Protein AF-A0A924KQS6-F1 (afdb_monomer_lite)

Radius of gyration: 16.89 Å; chains: 1; bounding box: 36×32×37 Å

Structure (mmCIF, N/CA/C/O backbone):
data_AF-A0A924KQS6-F1
#
_entry.id   AF-A0A924KQS6-F1
#
loop_
_atom_site.group_PDB
_atom_site.id
_atom_site.type_symbol
_atom_site.label_atom_id
_atom_site.label_alt_id
_atom_site.label_comp_id
_atom_site.label_asym_id
_atom_site.label_entity_id
_atom_site.label_seq_id
_atom_site.pdbx_PDB_ins_code
_atom_site.Cartn_x
_atom_site.Cartn_y
_atom_site.Cartn_z
_atom_site.occupancy
_atom_site.B_iso_or_equiv
_atom_site.auth_seq_id
_atom_site.auth_comp_id
_atom_site.auth_asym_id
_atom_site.auth_atom_id
_atom_site.pdbx_PDB_model_num
ATOM 1 N N . MET A 1 1 ? -17.104 -8.493 -22.423 1.00 58.22 1 MET A N 1
ATOM 2 C CA . MET A 1 1 ? -16.283 -8.842 -21.239 1.00 58.22 1 MET A CA 1
ATOM 3 C C . MET A 1 1 ? -16.201 -10.359 -21.141 1.00 58.22 1 MET A C 1
ATOM 5 O O . MET A 1 1 ? -17.242 -10.998 -21.106 1.00 58.22 1 MET A O 1
ATOM 9 N N . ASN A 1 2 ? -14.999 -10.942 -21.180 1.00 72.38 2 ASN A N 1
ATOM 10 C CA . ASN A 1 2 ? -14.814 -12.396 -21.121 1.00 72.38 2 ASN A CA 1
ATOM 11 C C . ASN A 1 2 ? -15.278 -12.946 -19.766 1.00 72.38 2 ASN A C 1
ATOM 13 O O . ASN A 1 2 ? -14.766 -12.522 -18.730 1.00 72.38 2 ASN A O 1
ATOM 17 N N . VAL A 1 3 ? -16.173 -13.938 -19.779 1.00 75.69 3 VAL A N 1
ATOM 18 C CA . VAL A 1 3 ? -16.676 -14.640 -18.580 1.00 75.69 3 VAL A CA 1
ATOM 19 C C . VAL A 1 3 ? -15.552 -15.106 -17.648 1.00 75.69 3 VAL A C 1
ATOM 21 O O . VAL A 1 3 ? -15.673 -14.961 -16.440 1.00 75.69 3 VAL A O 1
ATOM 24 N N . ARG A 1 4 ? -14.406 -15.537 -18.196 1.00 78.62 4 ARG A N 1
ATOM 25 C CA . ARG A 1 4 ? -13.214 -15.942 -17.425 1.00 78.62 4 ARG A CA 1
ATOM 26 C C . ARG A 1 4 ? -12.585 -14.807 -16.611 1.00 78.62 4 ARG A C 1
ATOM 28 O O . ARG A 1 4 ? -12.181 -15.022 -15.476 1.00 78.62 4 ARG A O 1
ATOM 35 N N . GLY A 1 5 ? -12.509 -13.603 -17.181 1.00 82.06 5 GLY A N 1
ATOM 36 C CA . GLY A 1 5 ? -11.971 -12.434 -16.478 1.00 82.06 5 GLY A CA 1
ATOM 37 C C . GLY A 1 5 ? -12.893 -11.993 -15.344 1.00 82.06 5 GLY A C 1
ATOM 38 O O . GLY A 1 5 ? -12.428 -11.678 -14.254 1.00 82.06 5 GLY A O 1
ATOM 39 N N . PHE A 1 6 ? -14.206 -12.063 -15.575 1.00 85.94 6 PHE A N 1
ATOM 40 C CA . PHE A 1 6 ? -15.203 -11.771 -14.548 1.00 85.94 6 PHE A CA 1
ATOM 41 C C . PHE A 1 6 ? -15.136 -12.766 -13.378 1.00 85.94 6 PHE A C 1
ATOM 43 O O . PHE A 1 6 ? -15.181 -12.351 -12.224 1.00 85.94 6 PHE A O 1
ATOM 50 N N . SER A 1 7 ? -14.938 -14.061 -13.656 1.00 85.50 7 SER A N 1
ATOM 51 C CA . SER A 1 7 ? -14.755 -15.090 -12.622 1.00 85.50 7 SER A CA 1
ATOM 52 C C . SER A 1 7 ? -13.535 -14.835 -11.732 1.00 85.50 7 SER A C 1
ATOM 54 O O . SER A 1 7 ? -13.622 -15.002 -10.520 1.00 85.50 7 SER A O 1
ATOM 56 N N . ILE A 1 8 ? -12.408 -14.415 -12.317 1.00 91.19 8 ILE A N 1
ATOM 57 C CA . ILE A 1 8 ? -11.177 -14.120 -11.567 1.00 91.19 8 ILE A CA 1
ATOM 58 C C . ILE A 1 8 ? -11.380 -12.899 -10.669 1.00 91.19 8 ILE A C 1
ATOM 60 O O . ILE A 1 8 ? -11.060 -12.951 -9.485 1.00 91.19 8 ILE A O 1
ATOM 64 N N . LEU A 1 9 ? -11.960 -11.823 -11.207 1.00 90.06 9 LEU A N 1
ATOM 65 C CA . LEU A 1 9 ? -12.256 -10.618 -10.429 1.00 90.06 9 LEU A CA 1
ATOM 66 C C . LEU A 1 9 ? -13.190 -10.924 -9.254 1.00 90.06 9 LEU A C 1
ATOM 68 O O . LEU A 1 9 ? -12.953 -10.459 -8.140 1.00 90.06 9 LEU A O 1
ATOM 72 N N . LEU A 1 10 ? -14.211 -11.755 -9.484 1.00 92.00 10 LEU A N 1
ATOM 73 C CA . LEU A 1 10 ? -15.124 -12.195 -8.436 1.00 92.00 10 LEU A CA 1
ATOM 74 C C . LEU A 1 10 ? -14.395 -13.013 -7.362 1.00 92.00 10 LEU A C 1
ATOM 76 O O . LEU A 1 10 ? -14.581 -12.759 -6.175 1.00 92.00 10 LEU A O 1
ATOM 80 N N . ALA A 1 11 ? -13.530 -13.949 -7.758 1.00 91.25 11 ALA A N 1
ATOM 81 C CA . ALA A 1 11 ? -12.738 -14.739 -6.819 1.00 91.25 11 ALA A CA 1
ATOM 82 C C . ALA A 1 11 ? -11.817 -13.859 -5.955 1.00 91.25 11 ALA A C 1
ATOM 84 O O . ALA A 1 11 ? -11.741 -14.056 -4.742 1.00 91.25 11 ALA A O 1
ATOM 85 N N . MET A 1 12 ? -11.171 -12.848 -6.548 1.00 89.38 12 MET A N 1
ATOM 86 C CA . MET A 1 12 ? -10.332 -11.896 -5.810 1.00 89.38 12 MET A CA 1
ATOM 87 C C . MET A 1 12 ? -11.147 -11.056 -4.821 1.00 89.38 12 MET A C 1
ATOM 89 O O . MET A 1 12 ? -10.732 -10.889 -3.675 1.00 89.38 12 MET A O 1
ATOM 93 N N . ALA A 1 13 ? -12.322 -10.569 -5.230 1.00 90.19 13 ALA A N 1
ATOM 94 C CA . ALA A 1 13 ? -13.212 -9.808 -4.356 1.00 90.19 13 ALA A CA 1
ATOM 95 C C . ALA A 1 13 ? -13.703 -10.648 -3.165 1.00 90.19 13 ALA A C 1
ATOM 97 O O . ALA A 1 13 ? -13.692 -10.181 -2.028 1.00 90.19 13 ALA A O 1
ATOM 98 N N . VAL A 1 14 ? -14.074 -11.910 -3.409 1.00 92.69 14 VAL A N 1
ATOM 99 C CA . VAL A 1 14 ? -14.482 -12.845 -2.350 1.00 92.69 14 VAL A CA 1
ATOM 100 C C . VAL A 1 14 ? -13.329 -13.103 -1.382 1.00 92.69 14 VAL A C 1
ATOM 102 O O . VAL A 1 14 ? -13.525 -13.041 -0.170 1.00 92.69 14 VAL A O 1
ATOM 105 N N . MET A 1 15 ? -12.117 -13.337 -1.890 1.00 88.81 15 MET A N 1
ATOM 106 C CA . MET A 1 15 ? -10.937 -13.573 -1.055 1.00 88.81 15 MET A CA 1
ATOM 107 C C . MET A 1 15 ? -10.608 -12.365 -0.167 1.00 88.81 15 MET A C 1
ATOM 109 O O . MET A 1 15 ? -10.291 -12.543 1.009 1.00 88.81 15 MET A O 1
ATOM 113 N N . TYR A 1 16 ? -10.746 -11.144 -0.697 1.00 86.44 16 TYR A N 1
ATOM 114 C CA . TYR A 1 16 ? -10.505 -9.906 0.049 1.00 86.44 16 TYR A CA 1
ATOM 115 C C . TYR A 1 16 ? -11.413 -9.765 1.279 1.00 86.44 16 TYR A C 1
ATOM 117 O O . TYR A 1 16 ? -10.971 -9.276 2.313 1.00 86.44 16 TYR A O 1
ATOM 125 N N . VAL A 1 17 ? -12.663 -10.230 1.192 1.00 90.00 17 VAL A N 1
ATOM 126 C CA . VAL A 1 17 ? -13.617 -10.198 2.315 1.00 90.00 17 VAL A CA 1
ATOM 127 C C . VAL A 1 17 ? -13.456 -11.416 3.227 1.00 90.00 17 VAL A C 1
ATOM 129 O O . VAL A 1 17 ? -13.527 -11.288 4.447 1.00 90.00 17 VAL A O 1
ATOM 132 N N . ALA A 1 18 ? -13.211 -12.598 2.660 1.00 89.88 18 ALA A N 1
ATOM 133 C CA . ALA A 1 18 ? -13.126 -13.842 3.418 1.00 89.88 18 ALA A CA 1
ATOM 134 C C . ALA A 1 18 ? -11.904 -13.892 4.348 1.00 89.88 18 ALA A C 1
ATOM 136 O O . ALA A 1 18 ? -12.014 -14.370 5.474 1.00 89.88 18 ALA A O 1
ATOM 137 N N . VAL A 1 19 ? -10.747 -13.383 3.910 1.00 87.00 19 VAL A N 1
ATOM 138 C CA . VAL A 1 19 ? -9.497 -13.453 4.686 1.00 87.00 19 VAL A CA 1
ATOM 139 C C . VAL A 1 19 ? -9.602 -12.704 6.029 1.00 87.00 19 VAL A C 1
ATOM 141 O O . VAL A 1 19 ? -9.346 -13.331 7.061 1.00 87.00 19 VAL A O 1
ATOM 144 N N . PRO A 1 20 ? -10.040 -11.429 6.083 1.00 84.50 20 PRO A N 1
ATOM 145 C CA . PRO A 1 20 ? -10.278 -10.739 7.350 1.00 84.50 20 PRO A CA 1
ATOM 146 C C . PRO A 1 20 ? -11.365 -11.389 8.203 1.00 84.50 20 PRO A C 1
ATOM 148 O O . PRO A 1 20 ? -11.239 -11.410 9.423 1.00 84.50 20 PRO A O 1
ATOM 151 N N . LEU A 1 21 ? -12.417 -11.934 7.585 1.00 86.88 21 LEU A N 1
ATOM 152 C CA . LEU A 1 21 ? -13.530 -12.537 8.319 1.00 86.88 21 LEU A CA 1
ATOM 153 C C . LEU A 1 21 ? -13.116 -13.833 9.033 1.00 86.88 21 LEU A C 1
ATOM 155 O O . LEU A 1 21 ? -13.552 -14.091 10.151 1.00 86.88 21 LEU A O 1
ATOM 159 N N . LEU A 1 22 ? -12.267 -14.640 8.390 1.00 86.25 22 LEU A N 1
ATOM 160 C CA . LEU A 1 22 ? -11.823 -15.935 8.908 1.00 86.25 22 LEU A CA 1
ATOM 161 C C . LEU A 1 22 ? -10.628 -15.816 9.862 1.00 86.25 22 LEU A C 1
ATOM 163 O O . LEU A 1 22 ? -10.530 -16.584 10.814 1.00 86.25 22 LEU A O 1
ATOM 167 N N . LEU A 1 23 ? -9.713 -14.873 9.611 1.00 85.44 23 LEU A N 1
ATOM 168 C CA . LEU A 1 23 ? -8.434 -14.777 10.329 1.00 85.44 23 LEU A CA 1
ATOM 169 C C . LEU A 1 23 ? -8.318 -13.531 11.219 1.00 85.44 23 LEU A C 1
ATOM 171 O O . LEU A 1 23 ? -7.417 -13.458 12.052 1.00 85.44 23 LEU A O 1
ATOM 175 N N . GLY A 1 24 ? -9.243 -12.573 11.106 1.00 79.44 24 GLY A N 1
ATOM 176 C CA . GLY A 1 24 ? -9.219 -11.312 11.857 1.00 79.44 24 GLY A CA 1
ATOM 177 C C . GLY A 1 24 ? -9.428 -11.455 13.366 1.00 79.44 24 GLY A C 1
ATOM 178 O O . GLY A 1 24 ? -9.081 -10.541 14.109 1.00 79.44 24 GLY A O 1
ATOM 179 N N . ALA A 1 25 ? -9.925 -12.603 13.842 1.00 81.88 25 ALA A N 1
ATOM 180 C CA . ALA A 1 25 ? -10.025 -12.893 15.275 1.00 81.88 25 ALA A CA 1
ATOM 181 C C . ALA A 1 25 ? -8.646 -12.972 15.958 1.00 81.88 25 ALA A C 1
ATOM 183 O O . ALA A 1 25 ? -8.537 -12.751 17.162 1.00 81.88 25 ALA A O 1
ATOM 184 N N . ASN A 1 26 ? -7.586 -13.267 15.196 1.00 88.38 26 ASN A N 1
ATOM 185 C CA . ASN A 1 26 ? -6.221 -13.321 15.697 1.00 88.38 26 ASN A CA 1
ATOM 186 C C . ASN A 1 26 ? -5.369 -12.214 15.057 1.00 88.38 26 ASN A C 1
ATOM 188 O O . ASN A 1 26 ? -4.821 -12.369 13.963 1.00 88.38 26 ASN A O 1
ATOM 192 N N . LEU A 1 27 ? -5.220 -11.104 15.785 1.00 86.56 27 LEU A N 1
ATOM 193 C CA . LEU A 1 27 ? -4.407 -9.950 15.381 1.00 86.56 27 LEU A CA 1
ATOM 194 C C . LEU A 1 27 ? -2.969 -10.331 15.014 1.00 86.56 27 LEU A C 1
ATOM 196 O O . LEU A 1 27 ? -2.427 -9.772 14.066 1.00 86.56 27 LEU A O 1
ATOM 200 N N . TYR A 1 28 ? -2.363 -11.299 15.708 1.00 90.19 28 TYR A N 1
ATOM 201 C CA . TYR A 1 28 ? -1.003 -11.740 15.404 1.00 90.19 28 TYR A CA 1
ATOM 202 C C . TYR A 1 28 ? -0.914 -12.363 14.007 1.00 90.19 28 TYR A C 1
ATOM 204 O O . TYR A 1 28 ? -0.061 -11.971 13.213 1.00 90.19 28 TYR A O 1
ATOM 212 N N . VAL A 1 29 ? -1.829 -13.280 13.675 1.00 90.19 29 VAL A N 1
ATOM 213 C CA . VAL A 1 29 ? -1.879 -13.918 12.348 1.00 90.19 29 VAL A CA 1
ATOM 214 C C . VAL A 1 29 ? -2.155 -12.881 11.260 1.00 90.19 29 VAL A C 1
ATOM 216 O O . VAL A 1 29 ? -1.518 -12.906 10.208 1.00 90.19 29 VAL A O 1
ATOM 219 N N . MET A 1 30 ? -3.053 -11.930 11.527 1.00 90.62 30 MET A N 1
ATOM 220 C CA . MET A 1 30 ? -3.386 -10.859 10.592 1.00 90.62 30 MET A CA 1
ATOM 221 C C . MET A 1 30 ? -2.188 -9.938 10.320 1.00 90.62 30 MET A C 1
ATOM 223 O O . MET A 1 30 ? -1.845 -9.691 9.165 1.00 90.62 30 MET A O 1
ATOM 227 N N . SER A 1 31 ? -1.500 -9.472 11.366 1.00 89.19 31 SER A N 1
ATOM 228 C CA . SER A 1 31 ? -0.292 -8.653 11.229 1.00 89.19 31 SER A CA 1
ATOM 229 C C . SER A 1 31 ? 0.838 -9.407 10.533 1.00 89.19 31 SER A C 1
ATOM 231 O O . SER A 1 31 ? 1.528 -8.827 9.696 1.00 89.19 31 SER A O 1
ATOM 233 N N . LEU A 1 32 ? 1.003 -10.701 10.825 1.00 92.25 32 LEU A N 1
ATOM 234 C CA . LEU A 1 32 ? 1.999 -11.547 10.175 1.00 92.25 32 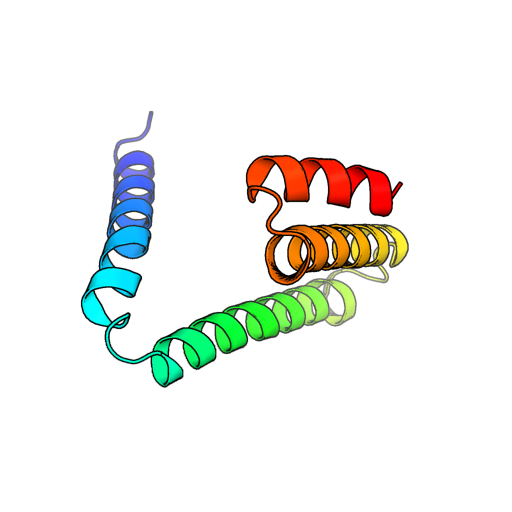LEU A CA 1
ATOM 235 C C . LEU A 1 32 ? 1.716 -11.688 8.675 1.00 92.25 32 LEU A C 1
ATOM 237 O O . LEU A 1 32 ? 2.635 -11.551 7.870 1.00 92.25 32 LEU A O 1
ATOM 241 N N . LEU A 1 33 ? 0.458 -11.907 8.282 1.00 91.19 33 LEU A N 1
ATOM 242 C CA . LEU A 1 33 ? 0.049 -11.988 6.876 1.00 91.19 33 LEU A CA 1
ATOM 243 C C . LEU A 1 33 ? 0.292 -10.675 6.132 1.00 91.19 33 LEU A C 1
ATOM 245 O O . LEU A 1 33 ? 0.894 -10.682 5.058 1.00 91.19 33 LEU A O 1
ATOM 249 N N . VAL A 1 34 ? -0.128 -9.551 6.720 1.00 89.94 34 VAL A N 1
ATOM 250 C CA . VAL A 1 34 ? 0.089 -8.217 6.144 1.00 89.94 34 VAL A CA 1
ATOM 251 C C . VAL A 1 34 ? 1.584 -7.949 5.960 1.00 89.94 34 VAL A C 1
ATOM 253 O O . VAL A 1 34 ? 2.002 -7.561 4.870 1.00 89.94 34 VAL A O 1
ATOM 256 N N . ALA A 1 35 ? 2.403 -8.217 6.980 1.00 91.69 35 ALA A N 1
ATOM 257 C CA . ALA A 1 35 ? 3.852 -8.040 6.902 1.00 91.69 35 ALA A CA 1
ATOM 258 C C . ALA A 1 35 ? 4.495 -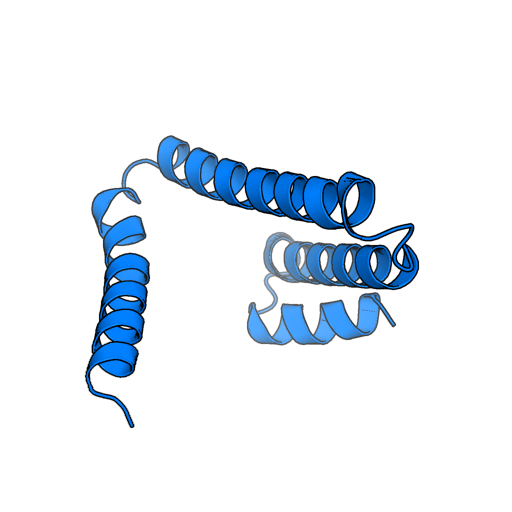8.964 5.856 1.00 91.69 35 ALA A C 1
ATOM 260 O O . ALA A 1 35 ? 5.354 -8.523 5.093 1.00 91.69 35 ALA A O 1
ATOM 261 N N . SER A 1 36 ? 4.051 -10.221 5.774 1.00 93.56 36 SER A N 1
ATOM 262 C CA . SER A 1 36 ? 4.570 -11.206 4.817 1.00 93.56 36 SER A CA 1
ATOM 263 C C . SER A 1 36 ? 4.311 -10.784 3.372 1.00 93.56 36 SER A C 1
ATOM 265 O O . SER A 1 36 ? 5.220 -10.832 2.547 1.00 93.56 36 SER A O 1
ATOM 267 N N . ILE A 1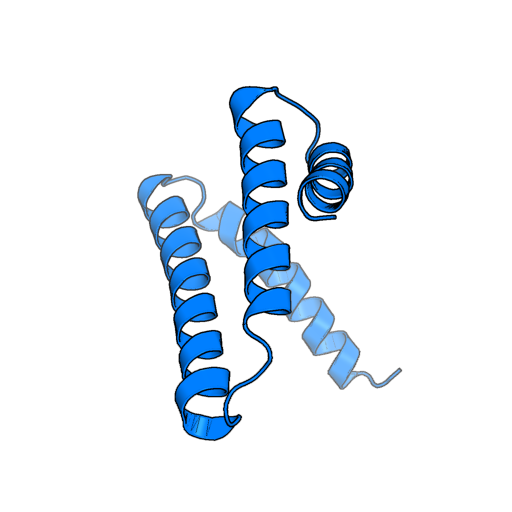 37 ? 3.093 -10.323 3.061 1.00 91.12 37 ILE A N 1
ATOM 268 C CA . ILE A 1 37 ? 2.739 -9.844 1.718 1.00 91.12 37 ILE A CA 1
ATOM 269 C C . ILE A 1 37 ? 3.476 -8.537 1.399 1.00 91.12 37 ILE A C 1
ATOM 271 O O . ILE A 1 37 ? 3.976 -8.381 0.287 1.00 91.12 37 ILE A O 1
ATOM 275 N N . ALA A 1 38 ? 3.597 -7.624 2.368 1.00 89.50 38 ALA A N 1
ATOM 276 C CA . ALA A 1 38 ? 4.324 -6.369 2.189 1.00 89.50 38 ALA A CA 1
ATOM 277 C C . ALA A 1 38 ? 5.808 -6.610 1.861 1.00 89.50 38 ALA A C 1
ATOM 279 O O . ALA A 1 38 ? 6.303 -6.126 0.842 1.00 89.50 38 ALA A O 1
ATOM 280 N N . ILE A 1 39 ? 6.508 -7.409 2.673 1.00 91.31 39 ILE A N 1
ATOM 281 C CA . ILE A 1 39 ? 7.922 -7.745 2.446 1.00 91.31 39 ILE A CA 1
ATOM 282 C C . ILE A 1 39 ? 8.081 -8.595 1.181 1.00 91.31 39 ILE A C 1
ATOM 284 O O . ILE A 1 39 ? 9.010 -8.366 0.412 1.00 91.31 39 ILE A O 1
ATOM 288 N N . GLY A 1 40 ? 7.163 -9.529 0.916 1.00 93.19 40 GLY A N 1
ATOM 289 C CA . GLY A 1 40 ? 7.158 -10.327 -0.310 1.00 93.19 40 GLY A CA 1
ATOM 290 C C . GLY A 1 40 ? 7.042 -9.467 -1.569 1.00 93.19 40 GLY A C 1
ATOM 291 O O . GLY A 1 40 ? 7.771 -9.692 -2.531 1.00 93.19 40 GLY A O 1
ATOM 292 N N . GLY A 1 41 ? 6.195 -8.433 -1.548 1.00 88.44 41 GLY A N 1
ATOM 293 C CA . GLY A 1 41 ? 6.086 -7.451 -2.628 1.00 88.44 41 GLY A CA 1
ATOM 294 C C . GLY A 1 41 ? 7.378 -6.659 -2.840 1.00 88.44 41 GLY A C 1
ATOM 295 O O . GLY A 1 41 ? 7.820 -6.503 -3.977 1.00 88.44 41 GLY A O 1
ATOM 296 N N . VAL A 1 42 ? 8.032 -6.227 -1.756 1.00 85.50 42 VAL A N 1
ATOM 297 C CA . VAL A 1 42 ? 9.346 -5.561 -1.819 1.00 85.50 42 VAL A CA 1
ATOM 298 C C . VAL A 1 42 ? 10.416 -6.503 -2.380 1.00 85.50 42 VAL A C 1
ATOM 300 O O . VAL A 1 42 ? 11.198 -6.097 -3.236 1.00 85.50 42 VAL A O 1
ATOM 303 N N . ALA A 1 43 ? 10.429 -7.768 -1.958 1.00 88.75 43 ALA A N 1
ATOM 304 C CA . ALA A 1 43 ? 11.357 -8.778 -2.458 1.00 88.75 43 ALA A CA 1
ATOM 305 C C . ALA A 1 43 ? 11.141 -9.072 -3.952 1.00 88.75 43 ALA A C 1
ATOM 307 O O . ALA A 1 43 ? 12.110 -9.175 -4.700 1.00 88.75 43 ALA A O 1
ATOM 308 N N . LEU A 1 44 ? 9.885 -9.146 -4.405 1.00 87.88 44 LEU A N 1
ATOM 309 C CA . LEU A 1 44 ? 9.523 -9.269 -5.820 1.00 87.88 44 LEU A CA 1
ATOM 310 C C . LEU A 1 44 ? 9.967 -8.049 -6.624 1.00 87.88 44 LEU A C 1
ATOM 312 O O . LEU A 1 44 ? 10.579 -8.208 -7.677 1.00 87.88 44 LEU A O 1
ATOM 316 N N . ALA A 1 45 ? 9.713 -6.839 -6.123 1.00 82.44 45 ALA A N 1
ATOM 317 C CA . ALA A 1 45 ? 10.190 -5.615 -6.754 1.00 82.44 45 ALA A CA 1
ATOM 318 C C . ALA A 1 45 ? 11.722 -5.620 -6.860 1.00 82.44 45 ALA A C 1
ATOM 320 O O . ALA A 1 45 ? 12.261 -5.343 -7.924 1.00 82.44 45 ALA A O 1
ATOM 321 N N . TRP A 1 46 ? 12.432 -6.023 -5.806 1.00 79.50 46 TRP A N 1
ATOM 322 C CA . TRP A 1 46 ? 13.888 -6.149 -5.830 1.00 79.50 46 TRP A CA 1
ATOM 323 C C . TRP A 1 46 ? 14.376 -7.212 -6.821 1.00 79.50 46 TRP A C 1
ATOM 325 O O . TRP A 1 46 ? 15.317 -6.966 -7.570 1.00 79.50 46 TRP A O 1
ATOM 335 N N . ALA A 1 47 ? 13.717 -8.370 -6.886 1.00 85.31 47 ALA A N 1
ATOM 336 C CA . ALA A 1 47 ? 14.038 -9.414 -7.853 1.00 85.31 47 ALA A CA 1
ATOM 337 C C . ALA A 1 47 ? 13.824 -8.932 -9.297 1.00 85.31 47 ALA A C 1
ATOM 339 O O . ALA A 1 47 ? 14.652 -9.178 -10.169 1.00 85.31 47 ALA A O 1
ATOM 340 N N . LEU A 1 48 ? 12.750 -8.191 -9.564 1.00 81.00 48 LEU A N 1
ATOM 341 C CA . LEU A 1 48 ? 12.482 -7.648 -10.893 1.00 81.00 48 LEU A CA 1
ATOM 342 C C . LEU A 1 48 ? 13.467 -6.534 -11.262 1.00 81.00 48 LEU A C 1
ATOM 344 O O . LEU A 1 48 ? 14.023 -6.563 -12.352 1.00 81.00 48 LEU A O 1
ATOM 348 N N . LEU A 1 49 ? 13.721 -5.579 -10.367 1.00 75.94 49 LEU A N 1
ATOM 349 C CA . LEU A 1 49 ? 14.536 -4.392 -10.653 1.00 75.94 49 LEU A CA 1
ATOM 350 C C . LEU A 1 49 ? 16.044 -4.679 -10.593 1.00 75.94 49 LEU A C 1
ATOM 352 O O . LEU A 1 49 ? 16.800 -4.172 -11.420 1.00 75.94 49 LEU A O 1
ATOM 356 N N . GLY A 1 50 ? 16.475 -5.483 -9.620 1.00 73.25 50 GLY A N 1
ATOM 357 C CA . GLY A 1 50 ? 17.878 -5.793 -9.354 1.00 73.25 50 GLY A CA 1
ATOM 358 C C . GLY A 1 50 ? 18.429 -6.963 -10.170 1.00 73.25 50 GLY A C 1
ATOM 359 O O . GLY A 1 50 ? 19.603 -6.933 -10.523 1.00 73.25 50 GLY A O 1
ATOM 360 N N . ASN A 1 51 ? 17.606 -7.971 -10.496 1.00 69.88 51 ASN A N 1
ATOM 361 C CA . ASN A 1 51 ? 18.066 -9.164 -11.224 1.00 69.88 51 ASN A CA 1
ATOM 362 C C . ASN A 1 51 ? 17.688 -9.155 -12.718 1.00 69.88 51 ASN A C 1
ATOM 364 O O . ASN A 1 51 ? 18.512 -9.528 -13.545 1.00 69.88 51 ASN A O 1
ATOM 368 N N . LEU A 1 52 ? 16.464 -8.740 -13.083 1.00 67.19 52 LEU A N 1
ATOM 369 C CA . LEU A 1 52 ? 15.942 -8.862 -14.462 1.00 67.19 52 LEU A CA 1
ATOM 370 C C . LEU A 1 52 ? 15.848 -7.534 -15.238 1.00 67.19 52 LEU A C 1
ATOM 372 O O . LEU A 1 52 ? 15.902 -7.542 -16.463 1.00 67.19 52 LEU A O 1
ATOM 376 N N . GLY A 1 53 ? 15.667 -6.408 -14.547 1.00 66.56 53 GLY A N 1
ATOM 377 C CA . GLY A 1 53 ? 15.192 -5.155 -15.142 1.00 66.56 53 GLY A CA 1
ATOM 378 C C . GLY A 1 53 ? 16.257 -4.116 -15.484 1.00 66.56 53 GLY A C 1
ATOM 379 O O . GLY A 1 53 ? 15.910 -3.132 -16.123 1.00 66.56 53 GLY A O 1
ATOM 380 N N . GLY A 1 54 ? 17.517 -4.312 -15.078 1.00 63.66 54 GLY A N 1
ATOM 381 C CA . GLY A 1 54 ? 18.631 -3.404 -15.378 1.00 63.66 54 GLY A CA 1
ATOM 382 C C . GLY A 1 54 ? 18.409 -1.965 -14.885 1.00 63.66 54 GLY A C 1
ATOM 383 O O . GLY A 1 54 ? 17.899 -1.135 -15.623 1.00 63.66 54 GLY A O 1
ATOM 384 N N . MET A 1 55 ? 18.817 -1.659 -13.645 1.00 62.03 55 MET A N 1
ATOM 385 C CA . MET A 1 55 ? 18.857 -0.303 -13.055 1.00 62.03 55 MET A CA 1
ATOM 386 C C . MET A 1 55 ? 17.670 0.607 -13.426 1.00 62.03 55 MET A C 1
ATOM 388 O O . MET A 1 55 ? 17.828 1.674 -14.021 1.00 62.03 55 MET A O 1
ATOM 392 N N . VAL A 1 56 ? 16.461 0.212 -13.034 1.00 61.41 56 VAL A N 1
ATOM 393 C CA . VAL A 1 56 ? 15.307 1.117 -13.076 1.00 61.41 56 VAL A CA 1
ATOM 394 C C . VAL A 1 56 ? 15.549 2.301 -12.135 1.00 61.41 56 VAL A C 1
ATOM 396 O O . VAL A 1 56 ? 16.075 2.135 -11.035 1.00 61.41 56 VAL A O 1
ATOM 399 N N . SER A 1 57 ? 15.149 3.498 -12.579 1.00 70.44 57 SER A N 1
ATOM 400 C CA . SER A 1 57 ? 15.209 4.755 -11.825 1.00 70.44 57 SER A CA 1
ATOM 401 C C . SER A 1 57 ? 14.756 4.569 -10.371 1.00 70.44 57 SER A C 1
ATOM 403 O O . SER A 1 57 ? 13.564 4.456 -10.080 1.00 70.44 57 SER A O 1
ATOM 405 N N . PHE A 1 58 ? 15.721 4.572 -9.447 1.00 69.50 58 PHE A N 1
ATOM 406 C CA . PHE A 1 58 ? 15.484 4.429 -8.007 1.00 69.50 58 PHE A CA 1
ATOM 407 C C . PHE A 1 58 ? 14.562 5.536 -7.465 1.00 69.50 58 PHE A C 1
ATOM 409 O O . PHE A 1 58 ? 13.839 5.326 -6.495 1.00 69.50 58 PHE A O 1
ATOM 416 N N . GLY A 1 59 ? 14.535 6.696 -8.133 1.00 76.31 59 GLY A N 1
ATOM 417 C CA . GLY A 1 59 ? 13.717 7.849 -7.757 1.00 76.31 59 GLY A CA 1
ATOM 418 C C . GLY A 1 59 ? 12.218 7.551 -7.721 1.00 76.31 59 GLY A C 1
ATOM 419 O O . GLY A 1 59 ? 11.569 7.892 -6.741 1.00 76.31 59 GLY A O 1
ATOM 420 N N . HIS A 1 60 ? 11.662 6.853 -8.718 1.00 76.81 60 HIS A N 1
ATOM 421 C CA . HIS A 1 60 ? 10.225 6.530 -8.728 1.00 76.81 60 HIS A CA 1
ATOM 422 C C . HIS A 1 60 ? 9.831 5.609 -7.566 1.00 76.81 60 HIS A C 1
ATOM 424 O O . HIS A 1 60 ? 8.810 5.829 -6.915 1.00 76.81 60 HIS A O 1
ATOM 430 N N . ALA A 1 61 ? 10.661 4.604 -7.272 1.00 79.56 61 ALA A N 1
ATOM 431 C CA . ALA A 1 61 ? 10.443 3.714 -6.136 1.00 79.56 61 ALA A CA 1
ATOM 432 C C . ALA A 1 61 ? 10.593 4.459 -4.798 1.00 79.56 61 ALA A C 1
ATOM 434 O O . ALA A 1 61 ? 9.805 4.237 -3.879 1.00 79.56 61 ALA A O 1
ATOM 435 N N . ALA A 1 62 ? 11.557 5.381 -4.707 1.00 81.88 62 ALA A N 1
ATOM 436 C CA . ALA A 1 62 ? 11.767 6.214 -3.529 1.00 81.88 62 ALA A CA 1
ATOM 437 C C . ALA A 1 62 ? 10.580 7.157 -3.269 1.00 81.88 62 ALA A C 1
ATOM 439 O O . ALA A 1 62 ? 10.071 7.181 -2.151 1.00 81.88 62 ALA A O 1
ATOM 440 N N . PHE A 1 63 ? 10.081 7.866 -4.288 1.00 86.25 63 PHE A N 1
ATOM 441 C CA . PHE A 1 63 ? 8.914 8.746 -4.157 1.00 86.25 63 PHE A CA 1
ATOM 442 C C . PHE A 1 63 ? 7.646 7.973 -3.778 1.00 86.25 63 PHE A C 1
ATOM 444 O O . PHE A 1 63 ? 6.919 8.384 -2.873 1.00 86.25 63 PHE A O 1
ATOM 451 N N . PHE A 1 64 ? 7.417 6.805 -4.386 1.00 85.19 64 PHE A N 1
ATOM 452 C CA . PHE A 1 64 ? 6.306 5.934 -3.999 1.00 85.19 64 PHE A CA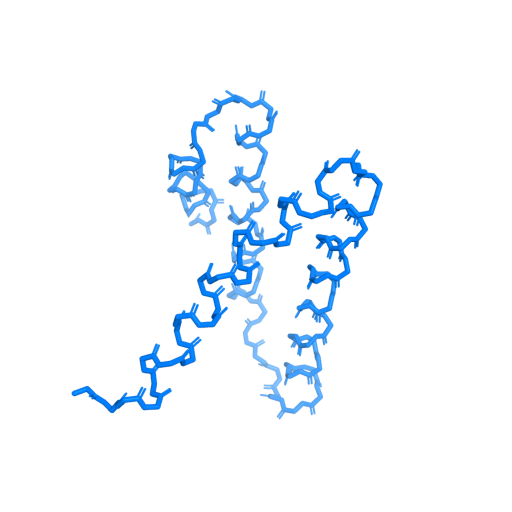 1
ATOM 453 C C . PHE A 1 64 ? 6.418 5.480 -2.533 1.00 85.19 64 PHE A C 1
ATOM 455 O O . PHE A 1 64 ? 5.444 5.536 -1.778 1.00 85.19 64 PHE A O 1
ATOM 462 N N . GLY A 1 65 ? 7.621 5.085 -2.104 1.00 87.19 65 GLY A N 1
ATOM 463 C CA . GLY A 1 65 ? 7.910 4.710 -0.721 1.00 87.19 65 GLY A CA 1
ATOM 464 C C . GLY A 1 65 ? 7.610 5.841 0.265 1.00 87.19 65 GLY A C 1
ATOM 465 O O . GLY A 1 65 ? 6.847 5.638 1.210 1.00 87.19 65 GLY A O 1
ATOM 466 N N . VAL A 1 66 ? 8.135 7.043 0.011 1.00 90.44 66 VAL A N 1
ATOM 467 C CA . VAL A 1 66 ? 7.912 8.229 0.856 1.00 90.44 66 VAL A CA 1
ATOM 468 C C . VAL A 1 66 ? 6.422 8.567 0.947 1.00 90.44 66 VAL A C 1
ATOM 470 O O . VAL A 1 66 ? 5.898 8.688 2.053 1.00 90.44 66 VAL A O 1
ATOM 473 N N . GLY A 1 67 ? 5.704 8.631 -0.177 1.00 90.50 67 GLY A N 1
ATOM 474 C CA . GLY A 1 67 ? 4.279 8.978 -0.175 1.00 90.50 67 GLY A CA 1
ATOM 475 C C . GLY A 1 67 ? 3.399 7.954 0.537 1.00 90.50 67 GLY A C 1
ATOM 476 O O . GLY A 1 67 ? 2.481 8.319 1.279 1.00 90.50 67 GLY A O 1
ATOM 477 N N . SER A 1 68 ? 3.709 6.663 0.385 1.00 88.94 68 SER A N 1
ATOM 478 C CA . SER A 1 68 ? 3.009 5.593 1.107 1.00 88.94 68 SER A CA 1
ATOM 479 C C . SER A 1 68 ? 3.247 5.668 2.621 1.00 88.94 68 SER A C 1
ATOM 481 O O . SER A 1 68 ? 2.302 5.529 3.401 1.00 88.94 68 SER A O 1
ATOM 483 N N . TYR A 1 69 ? 4.477 5.976 3.049 1.00 90.31 69 TYR A N 1
ATOM 484 C CA . TYR A 1 69 ? 4.819 6.130 4.460 1.00 90.31 69 TYR A CA 1
ATOM 485 C C . TYR A 1 69 ? 4.147 7.358 5.079 1.00 90.31 69 TYR A C 1
ATOM 487 O O . TYR A 1 69 ? 3.579 7.266 6.167 1.00 90.31 69 TYR A O 1
ATOM 495 N N . VAL A 1 70 ? 4.139 8.489 4.366 1.00 92.12 70 VAL A N 1
ATOM 496 C CA . VAL A 1 70 ? 3.423 9.704 4.780 1.00 92.12 70 VAL A CA 1
ATOM 497 C C . VAL A 1 70 ? 1.926 9.407 4.926 1.00 92.12 70 VAL A C 1
ATOM 499 O O . VAL A 1 70 ? 1.353 9.695 5.976 1.00 92.12 70 VAL A O 1
ATOM 502 N N . SER A 1 71 ? 1.310 8.736 3.946 1.00 91.19 71 SER A N 1
ATOM 503 C CA . SER A 1 71 ? -0.103 8.319 4.014 1.00 91.19 71 SER A CA 1
ATOM 504 C C . SER A 1 71 ? -0.393 7.461 5.250 1.00 91.19 71 SER A C 1
ATOM 506 O O . SER A 1 71 ? -1.361 7.704 5.973 1.00 91.19 71 SER A O 1
ATOM 508 N N . ALA A 1 72 ? 0.462 6.473 5.527 1.00 89.44 72 ALA A N 1
ATOM 509 C CA . ALA A 1 72 ? 0.320 5.603 6.690 1.00 89.44 72 ALA A CA 1
ATOM 510 C C . ALA A 1 72 ? 0.458 6.387 8.002 1.00 89.44 72 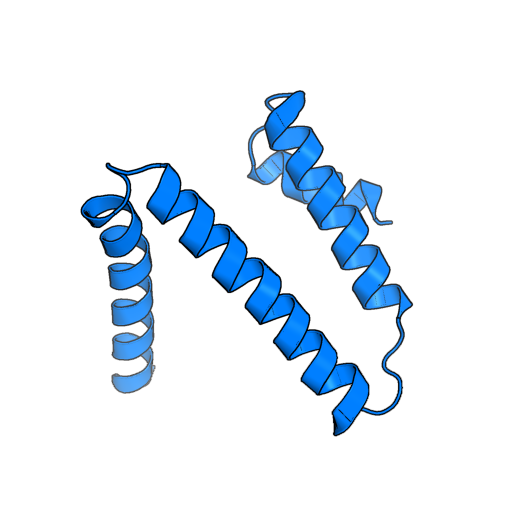ALA A C 1
ATOM 512 O O . ALA A 1 72 ? -0.329 6.190 8.926 1.00 89.44 72 ALA A O 1
ATOM 513 N N . LEU A 1 73 ? 1.412 7.318 8.081 1.00 92.06 73 LEU A N 1
ATOM 514 C CA . LEU A 1 73 ? 1.627 8.145 9.264 1.00 92.06 73 LEU A CA 1
ATOM 515 C C . LEU A 1 73 ? 0.427 9.065 9.541 1.00 92.06 73 LEU A C 1
ATOM 517 O O . LEU A 1 73 ? -0.021 9.151 10.685 1.00 92.06 73 LEU A O 1
ATOM 521 N N . LEU A 1 74 ? -0.124 9.703 8.504 1.00 91.94 74 LEU A N 1
ATOM 522 C CA . LEU A 1 74 ? -1.330 10.532 8.597 1.00 91.94 74 LEU A CA 1
ATOM 523 C C . LEU A 1 74 ? -2.547 9.723 9.053 1.00 91.94 74 LEU A C 1
ATOM 525 O O . LEU A 1 74 ? -3.287 10.165 9.933 1.00 91.94 74 LEU A O 1
ATOM 529 N N . SER A 1 75 ? -2.728 8.520 8.511 1.00 91.50 75 SER A N 1
ATOM 530 C CA . SER A 1 75 ? -3.847 7.664 8.902 1.00 91.50 75 SER A CA 1
ATOM 531 C C . SER A 1 75 ? -3.700 7.120 10.327 1.00 91.50 75 SER A C 1
ATOM 533 O O . SER A 1 75 ? -4.688 7.061 11.053 1.00 91.50 75 SER A O 1
ATOM 535 N N . MET A 1 76 ? -2.489 6.738 10.744 1.00 90.38 76 MET A N 1
ATOM 536 C CA . MET A 1 76 ? -2.254 6.067 12.030 1.00 90.38 76 MET A CA 1
ATOM 537 C C . MET A 1 76 ? -2.076 7.034 13.203 1.00 90.38 76 MET A C 1
ATOM 539 O O . MET A 1 76 ? -2.485 6.713 14.315 1.00 90.38 76 MET A O 1
ATOM 543 N N . LYS A 1 77 ? -1.444 8.198 12.992 1.00 90.00 77 LYS A N 1
ATOM 544 C CA . LYS A 1 77 ? -1.143 9.158 14.072 1.00 90.00 77 LYS A CA 1
ATOM 545 C C . LYS A 1 77 ? -2.067 10.365 14.108 1.00 90.00 77 LYS A C 1
ATOM 547 O O . LYS A 1 77 ? -2.356 10.860 15.190 1.00 90.00 77 LYS A O 1
ATOM 552 N N . LEU A 1 78 ? -2.492 10.855 12.945 1.00 87.12 78 LEU A N 1
ATOM 553 C CA . LEU A 1 78 ? -3.315 12.065 12.835 1.00 87.12 78 LEU A CA 1
ATOM 554 C C . LEU A 1 78 ? -4.808 11.746 12.670 1.00 87.12 78 LEU A C 1
ATOM 556 O O . LEU A 1 78 ? -5.619 12.665 12.610 1.00 87.12 78 LEU A O 1
ATOM 560 N N . GLY A 1 79 ? -5.179 10.462 12.598 1.00 86.94 79 GLY A N 1
ATOM 561 C CA . GLY A 1 79 ? -6.570 10.023 12.459 1.00 86.94 79 GLY A CA 1
ATOM 562 C C . GLY A 1 79 ? -7.230 10.478 11.155 1.00 86.94 79 GLY A C 1
ATOM 563 O O . GLY A 1 79 ? -8.455 10.485 11.053 1.00 86.94 79 GLY A O 1
ATOM 564 N N . VAL A 1 80 ? -6.434 10.885 10.161 1.00 89.25 80 VAL A N 1
ATOM 565 C CA . VAL A 1 80 ? -6.945 11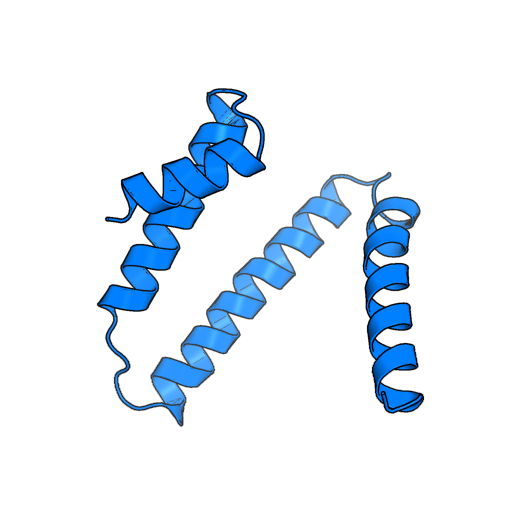.341 8.868 1.00 89.25 80 VAL A CA 1
ATOM 566 C C . VAL A 1 80 ? -7.566 10.146 8.139 1.00 89.25 80 VAL A C 1
ATOM 568 O O . VAL A 1 80 ? -6.948 9.080 8.095 1.00 89.25 80 VAL A O 1
ATOM 571 N N . PRO A 1 81 ? -8.769 10.285 7.546 1.00 91.06 81 PRO A N 1
ATOM 572 C CA . PRO A 1 81 ? -9.392 9.191 6.813 1.00 91.06 81 PRO A CA 1
ATOM 573 C C . PRO A 1 81 ? -8.482 8.715 5.677 1.00 91.06 81 PRO A C 1
ATOM 575 O O . PRO A 1 81 ? -7.889 9.527 4.967 1.00 91.06 81 PRO A O 1
ATOM 578 N N . VAL A 1 82 ? -8.410 7.395 5.483 1.00 86.69 82 VAL A N 1
ATOM 579 C CA . VAL A 1 82 ? -7.445 6.719 4.593 1.00 86.69 82 VAL A CA 1
ATOM 580 C C . VAL A 1 82 ? -7.389 7.345 3.194 1.00 86.69 82 VAL A C 1
ATOM 582 O O . VAL A 1 82 ? -6.307 7.570 2.662 1.00 86.69 82 VAL A O 1
ATOM 585 N N . PHE A 1 83 ? -8.536 7.705 2.612 1.00 89.56 83 PHE A N 1
ATOM 586 C CA . PHE A 1 83 ? -8.593 8.333 1.286 1.00 89.56 83 PHE A CA 1
ATOM 587 C C . PHE A 1 83 ? -7.956 9.727 1.236 1.00 89.56 83 PHE A C 1
ATOM 589 O O . PHE A 1 83 ? -7.242 10.042 0.285 1.00 89.56 83 PHE A O 1
ATOM 596 N N . ALA A 1 84 ? -8.166 10.545 2.269 1.00 88.62 84 ALA A N 1
ATOM 597 C CA . ALA A 1 84 ? -7.522 11.850 2.370 1.00 88.62 84 ALA A CA 1
ATOM 598 C C . ALA A 1 84 ? -6.027 11.699 2.680 1.00 88.62 84 ALA A C 1
ATOM 600 O O . ALA A 1 84 ? -5.206 12.408 2.105 1.00 88.62 84 ALA A O 1
ATOM 601 N N . ALA A 1 85 ? -5.663 10.733 3.528 1.00 90.31 85 ALA A N 1
ATOM 602 C CA . ALA A 1 85 ? -4.274 10.430 3.842 1.00 90.31 85 ALA A CA 1
ATOM 603 C C . ALA A 1 85 ? -3.487 9.979 2.598 1.00 90.31 85 ALA A C 1
ATOM 605 O O . ALA A 1 85 ? -2.350 10.404 2.432 1.00 90.31 85 ALA A O 1
ATOM 606 N N . MET A 1 86 ? -4.099 9.201 1.693 1.00 89.00 86 MET A N 1
ATOM 607 C CA . MET A 1 86 ? -3.492 8.809 0.412 1.00 89.00 86 MET A CA 1
ATOM 608 C C . MET A 1 86 ? -3.206 10.007 -0.502 1.00 89.00 86 MET A C 1
ATOM 610 O O . MET A 1 86 ? -2.113 10.110 -1.056 1.00 89.00 86 MET A O 1
ATOM 614 N N . LEU A 1 87 ? -4.160 10.934 -0.644 1.00 91.00 87 LEU A N 1
ATOM 615 C CA . LEU A 1 87 ? -3.956 12.155 -1.434 1.00 91.00 87 LEU A CA 1
ATOM 616 C C . LEU A 1 87 ? -2.853 13.036 -0.836 1.00 91.00 87 LEU A C 1
ATOM 618 O O . LEU A 1 87 ? -1.970 13.499 -1.555 1.00 91.00 87 LEU A O 1
ATOM 622 N N . LEU A 1 88 ? -2.874 13.225 0.485 1.00 89.25 88 LEU A N 1
ATOM 623 C CA . LEU A 1 88 ? -1.866 14.010 1.198 1.00 89.25 88 LEU A CA 1
ATOM 624 C C . LEU A 1 88 ? -0.483 13.351 1.170 1.00 89.25 88 LEU A C 1
ATOM 626 O O . LEU A 1 88 ? 0.522 14.053 1.107 1.00 89.25 88 LEU A O 1
ATOM 630 N N . GLY A 1 89 ? -0.410 12.020 1.158 1.00 87.62 89 GLY A N 1
ATOM 631 C CA . GLY A 1 89 ? 0.846 11.308 0.954 1.00 87.62 89 GLY A CA 1
ATOM 632 C C . GLY A 1 89 ? 1.420 11.504 -0.443 1.00 87.62 89 GLY A C 1
ATOM 633 O O . GLY A 1 89 ? 2.631 11.634 -0.574 1.00 87.62 89 GLY A O 1
ATOM 634 N N . GLY A 1 90 ? 0.570 11.619 -1.468 1.00 87.56 90 GLY A N 1
ATOM 635 C CA . GLY A 1 90 ? 0.999 12.023 -2.809 1.00 87.56 90 GLY A CA 1
ATOM 636 C C . GLY A 1 90 ? 1.643 13.412 -2.825 1.00 87.56 90 GLY A C 1
ATOM 637 O O . GLY A 1 90 ? 2.686 13.589 -3.442 1.00 87.56 90 GLY A O 1
ATOM 638 N N . VAL A 1 91 ? 1.077 14.371 -2.083 1.00 89.12 91 VAL A N 1
ATOM 639 C CA . VAL A 1 91 ? 1.670 15.711 -1.909 1.00 89.12 91 VAL A CA 1
ATOM 640 C C . VAL A 1 91 ? 2.989 15.644 -1.137 1.00 89.12 91 VAL A C 1
ATOM 642 O O . VAL A 1 91 ? 3.937 16.329 -1.493 1.00 89.12 91 VAL A O 1
ATOM 645 N N . GLY A 1 92 ? 3.078 14.801 -0.106 1.00 84.31 92 GLY A N 1
ATOM 646 C CA . GLY A 1 92 ? 4.314 14.606 0.660 1.00 84.31 92 GLY A CA 1
ATOM 647 C C . GLY A 1 92 ? 5.435 13.891 -0.104 1.00 84.31 92 GLY A C 1
ATOM 648 O O . GLY A 1 92 ? 6.568 13.877 0.370 1.00 84.31 92 GLY A O 1
ATOM 649 N N . ALA A 1 93 ? 5.126 13.289 -1.254 1.00 85.06 93 ALA A N 1
ATOM 650 C CA . ALA A 1 93 ? 6.089 12.676 -2.162 1.00 85.06 93 ALA A CA 1
ATOM 651 C C . ALA A 1 93 ? 6.453 13.559 -3.365 1.00 85.06 93 ALA A C 1
ATOM 653 O O . ALA A 1 93 ? 7.293 13.140 -4.154 1.00 85.06 93 ALA A O 1
ATOM 654 N N . ALA A 1 94 ? 5.799 14.709 -3.547 1.00 76.31 94 ALA A N 1
ATOM 655 C CA . ALA A 1 94 ? 6.049 15.618 -4.665 1.00 76.31 94 ALA A CA 1
ATOM 656 C C . ALA A 1 94 ? 7.249 16.542 -4.414 1.00 76.31 94 ALA A C 1
ATOM 658 O O . ALA A 1 94 ? 7.511 16.881 -3.237 1.00 76.31 94 ALA A O 1
#

Sequence (94 aa):
MNVRGFSILLAMAVMYVAVPLLLGANLYVMSLLVASIAIGGVALAWALLGNLGGMVSFGHAAFFGVGSYVSALLSMKLGVPVFAAMLLGGVGAA

Secondary structure (DSSP, 8-state):
--HHHHHHHHHHHHHHHHHHHHHTT-HHHHHHHHHHHHHHHHHHHHIIIIIIS-S--HHHHHHHHHHHHHHHHHHHHS---HHHHHHHHHHHT-

Foldseek 3Di:
DDPVVVVVVVVVVCCVVVVCVPCVVDPVVVVVVVVCVVVVVVVVVCCCCVPPNDPDPVLVVVLVVQLVVQLVCCCPPVVPPSVVSSVVSNVRSD

pLDDT: mean 85.0, std 7.98, range [58.22, 93.56]